Protein AF-X0X6W0-F1 (afdb_monomer_lite)

Radius of gyration: 18.71 Å; chains: 1; bounding box: 41×39×48 Å

Structure (mmCIF, N/CA/C/O backbone):
data_AF-X0X6W0-F1
#
_entry.id   AF-X0X6W0-F1
#
loop_
_atom_site.group_PDB
_atom_site.id
_atom_site.type_symbol
_atom_site.label_atom_id
_atom_site.label_alt_id
_atom_site.label_comp_id
_atom_site.label_asym_id
_atom_site.label_entity_id
_atom_site.label_seq_id
_atom_site.pdbx_PDB_ins_code
_atom_site.Cartn_x
_atom_site.Cartn_y
_atom_site.Cartn_z
_atom_site.occupancy
_atom_site.B_iso_or_equiv
_atom_site.auth_seq_id
_atom_site.auth_comp_id
_atom_site.auth_asym_id
_atom_site.auth_atom_id
_atom_site.pdbx_PDB_model_num
ATOM 1 N N . LEU A 1 1 ? -6.611 13.097 6.751 1.00 58.19 1 LEU A N 1
ATOM 2 C CA . LEU A 1 1 ? -6.653 13.457 5.323 1.00 58.19 1 LEU A CA 1
ATOM 3 C C . LEU A 1 1 ? -5.240 13.315 4.772 1.00 58.19 1 LEU A C 1
ATOM 5 O O . LEU A 1 1 ? -4.339 13.897 5.360 1.00 58.19 1 LEU A O 1
ATOM 9 N N . LEU A 1 2 ? -5.039 12.502 3.735 1.00 64.38 2 LEU A N 1
ATOM 10 C CA . LEU A 1 2 ? -3.807 12.484 2.935 1.00 64.38 2 LEU A CA 1
ATOM 11 C C . LEU A 1 2 ? -4.127 13.144 1.591 1.00 64.38 2 LEU A C 1
ATOM 13 O O . LEU A 1 2 ? -5.163 12.814 1.009 1.00 64.38 2 LEU A O 1
ATOM 17 N N . SER A 1 3 ? -3.278 14.053 1.116 1.00 64.06 3 SER A N 1
ATOM 18 C CA . SER A 1 3 ? -3.491 14.801 -0.129 1.00 64.06 3 SER A CA 1
ATOM 19 C C . SER A 1 3 ? -2.351 14.613 -1.134 1.00 64.06 3 SER A C 1
ATOM 21 O O . SER A 1 3 ? -1.229 14.279 -0.752 1.00 64.06 3 SER A O 1
ATOM 23 N N . SER A 1 4 ? -2.642 14.821 -2.421 1.00 64.38 4 SER A N 1
ATOM 24 C CA . SER A 1 4 ? -1.665 14.798 -3.514 1.00 64.38 4 SER A CA 1
ATOM 25 C C . SER A 1 4 ? -1.775 16.065 -4.352 1.00 64.38 4 SER A C 1
ATOM 27 O O . SER A 1 4 ? -2.811 16.320 -4.963 1.00 64.38 4 SER A O 1
ATOM 29 N N . LYS A 1 5 ? -0.668 16.813 -4.432 1.00 68.94 5 LYS A N 1
ATOM 30 C CA . LYS A 1 5 ? -0.548 17.992 -5.302 1.00 68.94 5 LYS A CA 1
ATOM 31 C C . LYS A 1 5 ? -0.703 17.641 -6.781 1.00 68.94 5 LYS A C 1
ATOM 33 O O . LYS A 1 5 ? -1.193 18.449 -7.554 1.00 68.94 5 LYS A O 1
ATOM 38 N N . GLU A 1 6 ? -0.289 16.442 -7.184 1.00 65.62 6 GLU A N 1
ATOM 39 C CA . GLU A 1 6 ? -0.412 16.008 -8.577 1.00 65.62 6 GLU A CA 1
ATOM 40 C C . GLU A 1 6 ? -1.876 15.754 -8.961 1.00 65.62 6 GLU A C 1
ATOM 42 O O . GLU A 1 6 ? -2.296 16.133 -10.052 1.00 65.62 6 GLU A O 1
ATOM 47 N N . ILE A 1 7 ? -2.665 15.143 -8.066 1.00 68.75 7 ILE A N 1
ATOM 48 C CA . ILE A 1 7 ? -4.098 14.919 -8.313 1.00 68.75 7 ILE A CA 1
ATOM 49 C C . ILE A 1 7 ? -4.845 16.253 -8.308 1.00 68.75 7 ILE A C 1
ATOM 51 O O . ILE A 1 7 ? -5.652 16.491 -9.200 1.00 68.75 7 ILE A O 1
ATOM 55 N N . GLU A 1 8 ? -4.503 17.150 -7.384 1.00 74.56 8 GLU A N 1
ATOM 56 C CA . GLU A 1 8 ? -5.041 18.511 -7.347 1.00 74.56 8 GLU A CA 1
ATOM 57 C C . GLU A 1 8 ? -4.795 19.247 -8.674 1.00 74.56 8 GLU A C 1
ATOM 59 O O . GLU A 1 8 ? -5.723 19.788 -9.267 1.00 74.56 8 GLU A O 1
ATOM 64 N N . GLN A 1 9 ? -3.566 19.195 -9.196 1.00 74.50 9 GLN A N 1
ATOM 65 C CA . GLN A 1 9 ? -3.202 19.856 -10.452 1.00 74.50 9 GLN A CA 1
ATOM 66 C C . GLN A 1 9 ? -3.847 19.225 -11.694 1.00 74.50 9 GLN A C 1
ATOM 68 O O . GLN A 1 9 ? -4.171 19.946 -12.635 1.00 74.50 9 GLN A O 1
ATOM 73 N N . LYS A 1 10 ? -4.014 17.897 -11.732 1.00 76.06 10 LYS A N 1
ATOM 74 C CA . LYS A 1 10 ? -4.560 17.188 -12.905 1.00 76.06 10 LYS A CA 1
ATOM 75 C C . LYS A 1 10 ? -6.085 17.088 -12.915 1.00 76.06 10 LYS A C 1
ATOM 77 O O . LYS A 1 10 ? -6.672 17.048 -13.991 1.00 76.06 10 LYS A O 1
ATOM 82 N N . TYR A 1 11 ? -6.709 17.001 -11.744 1.00 72.62 11 TYR A N 1
ATOM 83 C CA . TYR A 1 11 ? -8.115 16.618 -11.597 1.00 72.62 11 TYR A CA 1
ATOM 84 C C . TYR A 1 11 ? -8.917 17.548 -10.672 1.00 72.62 11 TYR A C 1
ATOM 86 O O . TYR A 1 11 ? -10.108 17.322 -10.491 1.00 72.62 11 TYR A O 1
ATOM 94 N N . GLY A 1 12 ? -8.300 18.587 -10.094 1.00 73.62 12 GLY A N 1
ATOM 95 C CA . GLY A 1 12 ? -8.980 19.612 -9.289 1.00 73.62 12 GLY A CA 1
ATOM 96 C C . GLY A 1 12 ? -9.303 19.211 -7.846 1.00 73.62 12 GLY A C 1
ATOM 97 O O . GLY A 1 12 ? -9.710 20.058 -7.060 1.00 73.62 12 GLY A O 1
ATOM 98 N N . GLU A 1 13 ? -9.079 17.950 -7.474 1.00 71.81 13 GLU A N 1
ATOM 99 C CA . GLU A 1 13 ? -9.328 17.421 -6.131 1.00 71.81 13 GLU A CA 1
ATOM 100 C C . GLU A 1 13 ? -8.023 16.924 -5.498 1.00 71.81 13 GLU A C 1
ATOM 102 O O . GLU A 1 13 ? -7.315 16.087 -6.051 1.00 71.81 13 GLU A O 1
ATOM 107 N N . ALA A 1 14 ? -7.686 17.432 -4.314 1.00 63.16 14 ALA A N 1
ATOM 108 C CA . ALA A 1 14 ? -6.480 17.048 -3.576 1.00 63.16 14 ALA A CA 1
ATOM 109 C C . ALA A 1 14 ? -6.602 15.775 -2.702 1.00 63.16 14 ALA A C 1
ATOM 111 O O . ALA A 1 14 ? -5.569 15.128 -2.477 1.00 63.16 14 ALA A O 1
ATOM 112 N N . PRO A 1 15 ? -7.776 15.401 -2.140 1.00 67.38 15 PRO A N 1
ATOM 113 C CA . PRO A 1 15 ? -7.879 14.270 -1.215 1.00 67.38 15 PRO A CA 1
ATOM 114 C C . PRO A 1 15 ? -7.606 12.901 -1.860 1.00 67.38 15 PRO A C 1
ATOM 116 O O . PRO A 1 15 ? -8.364 12.422 -2.693 1.00 67.38 15 PRO A O 1
ATOM 119 N N . VAL A 1 16 ? -6.562 12.212 -1.392 1.00 68.75 16 VAL A N 1
ATOM 120 C CA . VAL A 1 16 ? -6.222 10.830 -1.801 1.00 68.75 16 VAL A CA 1
ATOM 121 C C . VAL A 1 16 ? -6.805 9.812 -0.827 1.00 68.75 16 VAL A C 1
ATOM 123 O O . VAL A 1 16 ? -7.219 8.716 -1.202 1.00 68.75 16 VAL A O 1
ATOM 126 N N . PHE A 1 17 ? -6.822 10.176 0.455 1.00 71.12 17 PHE A N 1
ATOM 127 C CA . PHE A 1 17 ? -7.356 9.346 1.522 1.00 71.12 17 PHE A CA 1
ATOM 128 C C . PHE A 1 17 ? -8.098 10.198 2.542 1.00 71.12 17 PHE A C 1
ATOM 130 O O . PHE A 1 17 ? -7.503 11.013 3.265 1.00 71.12 17 PHE A O 1
ATOM 137 N N . ILE A 1 18 ? -9.399 9.953 2.647 1.00 76.31 18 ILE A N 1
ATOM 138 C CA . ILE A 1 18 ? -10.261 10.538 3.667 1.00 76.31 18 ILE A CA 1
ATOM 139 C C . ILE A 1 18 ? -10.780 9.442 4.581 1.00 76.31 18 ILE A C 1
ATOM 141 O O . ILE A 1 18 ? -11.103 8.333 4.157 1.00 76.31 18 ILE A O 1
ATOM 145 N N . ASN A 1 19 ? -10.843 9.768 5.865 1.00 77.62 19 ASN A N 1
ATOM 146 C CA . ASN A 1 19 ? -11.569 8.960 6.822 1.00 77.62 19 ASN A CA 1
ATOM 147 C C . ASN A 1 19 ? -12.421 9.862 7.696 1.00 77.62 19 ASN A C 1
ATOM 149 O O . ASN A 1 19 ? -11.987 10.953 8.064 1.00 77.62 19 ASN A O 1
ATOM 153 N N . PHE A 1 20 ? -13.613 9.384 8.005 1.00 81.56 20 PHE A N 1
ATOM 154 C CA . PHE A 1 20 ? -14.567 10.058 8.867 1.00 81.56 20 PHE A CA 1
ATOM 155 C C . PHE A 1 20 ? -15.380 9.010 9.620 1.00 81.56 20 PHE A C 1
ATOM 157 O O . PHE A 1 20 ? -15.516 7.867 9.174 1.00 81.56 20 PHE A O 1
ATOM 164 N N . ASP A 1 21 ? -15.873 9.385 10.792 1.00 81.88 21 ASP A N 1
ATOM 165 C CA . ASP A 1 21 ? -16.713 8.508 11.595 1.00 81.88 21 ASP A CA 1
ATOM 166 C C . ASP A 1 21 ? -18.153 8.547 11.058 1.00 81.88 21 ASP A C 1
ATOM 168 O O . ASP A 1 21 ? -18.650 9.599 10.656 1.00 81.88 21 ASP A O 1
ATOM 172 N N . TYR A 1 22 ? -18.819 7.392 11.024 1.00 82.00 22 TYR A N 1
ATOM 173 C CA . TYR A 1 22 ? -20.224 7.281 10.632 1.00 82.00 22 TYR A CA 1
ATOM 174 C C . TYR A 1 22 ? -20.916 6.229 11.502 1.00 82.00 22 TYR A C 1
ATOM 176 O O . TYR A 1 22 ? -20.578 5.041 11.458 1.00 82.00 22 TYR A O 1
ATOM 184 N N . GLY A 1 23 ? -21.868 6.675 12.327 1.00 83.50 23 GLY A N 1
ATOM 185 C CA . GLY A 1 23 ? -22.486 5.843 13.361 1.00 83.50 23 GLY A CA 1
ATOM 186 C C . GLY A 1 23 ? -21.444 5.297 14.344 1.00 83.50 23 GLY A C 1
ATOM 187 O O . GLY A 1 23 ? -20.629 6.043 14.881 1.00 83.50 23 GLY A O 1
ATOM 188 N N . GLU A 1 24 ? -21.441 3.980 14.566 1.00 77.75 24 GLU A N 1
ATOM 189 C CA . GLU A 1 24 ? -20.423 3.314 15.397 1.00 77.75 24 GLU A CA 1
ATOM 190 C C . GLU A 1 24 ? -19.148 2.904 14.633 1.00 77.75 24 GLU A C 1
ATOM 192 O O . GLU A 1 24 ? -18.220 2.342 15.235 1.00 77.75 24 GLU A O 1
ATOM 197 N N . GLY A 1 25 ? -19.109 3.151 13.320 1.00 71.38 25 GLY A N 1
ATOM 198 C CA . GLY A 1 25 ? -18.036 2.753 12.415 1.00 71.38 25 GLY A CA 1
ATOM 199 C C . GLY A 1 25 ? -17.160 3.915 11.947 1.00 71.38 25 GLY A C 1
ATOM 200 O O . GLY A 1 25 ? -17.403 5.081 12.248 1.00 71.38 25 GLY A O 1
ATOM 201 N N . LYS A 1 26 ? -16.126 3.574 11.175 1.00 79.88 26 LYS A N 1
ATOM 202 C CA . LYS A 1 26 ? -15.254 4.527 10.485 1.00 79.88 26 LYS A CA 1
ATOM 203 C C . LYS A 1 26 ? -15.245 4.202 8.996 1.00 79.88 26 LYS A C 1
ATOM 205 O O . LYS A 1 26 ? -15.033 3.047 8.622 1.00 79.88 26 LYS A O 1
ATOM 210 N N . VAL A 1 27 ? -15.489 5.216 8.175 1.00 76.56 27 VAL A N 1
ATOM 211 C CA . VAL A 1 27 ? -15.454 5.134 6.715 1.00 76.56 27 VAL A CA 1
ATOM 212 C C . VAL A 1 27 ? -14.063 5.512 6.239 1.00 76.56 27 VAL A C 1
ATOM 214 O O . VAL A 1 27 ? -13.452 6.450 6.752 1.00 76.56 27 VAL A O 1
ATOM 217 N N . TYR A 1 28 ? -13.576 4.776 5.248 1.00 75.38 28 TYR A N 1
ATOM 218 C CA . TYR A 1 28 ? -12.321 5.036 4.564 1.00 75.38 28 TYR A CA 1
ATOM 219 C C . TYR A 1 28 ? -12.619 5.136 3.070 1.00 75.38 28 TYR A C 1
ATOM 221 O O . TYR A 1 28 ? -13.042 4.152 2.469 1.00 75.38 28 TYR A O 1
ATOM 229 N N . HIS A 1 29 ? -12.410 6.308 2.478 1.00 70.19 29 HIS A N 1
ATOM 230 C CA . HIS A 1 29 ? -12.471 6.492 1.031 1.00 70.19 29 HIS A CA 1
ATOM 231 C C . HIS A 1 29 ? -11.046 6.758 0.550 1.00 70.19 29 HIS A C 1
ATOM 233 O O . HIS A 1 29 ? -10.366 7.668 1.035 1.00 70.19 29 HIS A O 1
ATOM 239 N N . MET A 1 30 ? -10.584 5.901 -0.356 1.00 72.12 30 MET A N 1
ATOM 240 C CA . MET A 1 30 ? -9.243 5.933 -0.915 1.00 72.12 30 MET A CA 1
ATOM 241 C C . MET A 1 30 ? -9.319 5.906 -2.435 1.00 72.12 30 MET A C 1
ATOM 243 O O . MET A 1 30 ? -9.970 5.028 -2.999 1.00 72.12 30 MET A O 1
ATOM 247 N N . ILE A 1 31 ? -8.596 6.814 -3.080 1.00 67.88 31 ILE A N 1
ATOM 248 C CA . ILE A 1 31 ? -8.343 6.752 -4.517 1.00 67.88 31 ILE A CA 1
ATOM 249 C C . ILE A 1 31 ? -6.975 6.092 -4.690 1.00 67.88 31 ILE A C 1
ATOM 251 O O . ILE A 1 31 ? -5.949 6.679 -4.354 1.00 67.88 31 ILE A O 1
ATOM 255 N N . SER A 1 32 ? -6.962 4.849 -5.178 1.00 57.94 32 SER A N 1
ATOM 256 C CA . SER A 1 32 ? -5.728 4.143 -5.539 1.00 57.94 32 SER A CA 1
ATOM 257 C C . SER A 1 32 ? -5.617 4.068 -7.055 1.00 57.94 32 SER A C 1
ATOM 259 O O . SER A 1 32 ? -6.365 3.340 -7.708 1.00 57.94 32 SER A O 1
ATOM 261 N N . HIS A 1 33 ? -4.683 4.824 -7.629 1.00 55.91 33 HIS A N 1
ATOM 262 C CA . HIS A 1 33 ? -4.391 4.750 -9.055 1.00 55.91 33 HIS A CA 1
ATOM 263 C C . HIS A 1 33 ? -3.338 3.664 -9.303 1.00 55.91 33 HIS A C 1
ATOM 265 O O . HIS A 1 33 ? -2.166 3.957 -9.538 1.00 55.91 33 HIS A O 1
ATOM 271 N N . PHE A 1 34 ? -3.757 2.395 -9.275 1.00 47.53 34 PHE A N 1
ATOM 272 C CA . PHE A 1 34 ? -2.876 1.241 -9.525 1.00 47.53 34 PHE A CA 1
ATOM 273 C C . PHE A 1 34 ? -2.095 1.357 -10.850 1.00 47.53 34 PHE A C 1
ATOM 275 O O . PHE A 1 34 ? -0.979 0.867 -10.958 1.00 47.53 34 PHE A O 1
ATOM 282 N N . TYR A 1 35 ? -2.649 2.066 -11.841 1.00 39.28 35 TYR A N 1
ATOM 283 C CA . TYR A 1 35 ? -2.015 2.307 -13.142 1.00 39.28 35 TYR A CA 1
ATOM 284 C C . TYR A 1 35 ? -0.891 3.369 -13.118 1.00 39.28 35 TYR A C 1
ATOM 286 O O . TYR A 1 35 ? -0.007 3.327 -13.965 1.00 39.28 35 TYR A O 1
ATOM 294 N N . LEU A 1 36 ? -0.893 4.305 -12.154 1.00 43.38 36 LEU A N 1
ATOM 295 C CA . LEU A 1 36 ? 0.165 5.328 -11.971 1.00 43.38 36 LEU A CA 1
ATOM 296 C C . LEU A 1 36 ? 1.176 4.908 -10.897 1.00 43.38 36 LEU A C 1
ATOM 298 O O . LEU A 1 36 ? 2.271 5.445 -10.843 1.00 43.38 36 LEU A O 1
ATOM 302 N N . GLN A 1 37 ? 0.839 3.882 -10.113 1.00 45.75 37 GLN A N 1
ATOM 303 C CA . GLN A 1 37 ? 1.802 3.004 -9.454 1.00 45.75 37 GLN A CA 1
ATOM 304 C C . GLN A 1 37 ? 2.404 1.966 -10.415 1.00 45.75 37 GLN A C 1
ATOM 306 O O . GLN A 1 37 ? 2.987 0.979 -9.969 1.00 45.75 37 GLN A O 1
ATOM 311 N N . ARG A 1 38 ? 2.328 2.184 -11.739 1.00 44.47 38 ARG A N 1
ATOM 312 C CA . ARG A 1 38 ? 3.381 1.649 -12.598 1.00 44.47 38 ARG A CA 1
ATOM 313 C C . ARG A 1 38 ? 4.676 2.171 -12.010 1.00 44.47 38 ARG A C 1
ATOM 315 O O . ARG A 1 38 ? 4.842 3.377 -11.847 1.00 44.47 38 ARG A O 1
ATOM 322 N N . SER A 1 39 ? 5.546 1.246 -11.658 1.00 45.59 39 SER A N 1
ATOM 323 C CA . SER A 1 39 ? 6.970 1.457 -11.518 1.00 45.59 39 SER A CA 1
ATOM 324 C C . SER A 1 39 ? 7.482 2.110 -12.807 1.00 45.59 39 SER A C 1
ATOM 326 O O . SER A 1 39 ? 8.114 1.490 -13.655 1.00 45.59 39 SER A O 1
ATOM 328 N N . GLU A 1 40 ? 7.208 3.399 -13.009 1.00 43.84 40 GLU A N 1
ATOM 329 C CA . GLU A 1 40 ? 8.136 4.214 -13.754 1.00 43.84 40 GLU A CA 1
ATOM 330 C C . GLU A 1 40 ? 9.405 4.082 -12.929 1.00 43.84 40 GLU A C 1
ATOM 332 O O . GLU A 1 40 ? 9.518 4.653 -11.842 1.00 43.84 40 GLU A O 1
ATOM 337 N N . THR A 1 41 ? 10.307 3.218 -13.384 1.00 51.41 41 THR A N 1
ATOM 338 C CA . THR A 1 41 ? 11.637 3.041 -12.829 1.00 51.41 41 THR A CA 1
ATOM 339 C C . THR A 1 41 ? 12.422 4.314 -13.138 1.00 51.41 41 THR A C 1
ATOM 341 O O . THR A 1 41 ? 13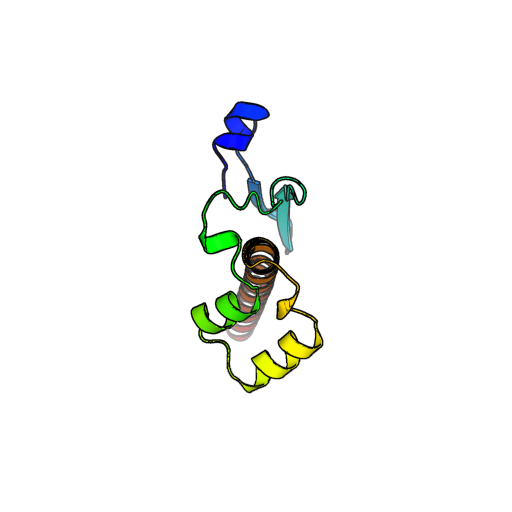.367 4.322 -13.913 1.00 51.41 41 THR A O 1
ATOM 344 N N . ARG A 1 42 ? 11.965 5.450 -12.593 1.00 52.78 42 ARG A N 1
ATOM 345 C CA . ARG A 1 42 ? 12.533 6.788 -12.798 1.00 52.78 42 ARG A CA 1
ATOM 346 C C . ARG A 1 42 ? 13.897 6.893 -12.136 1.00 52.78 42 ARG A C 1
ATOM 348 O O . ARG A 1 42 ? 14.674 7.787 -12.450 1.00 52.78 42 ARG A O 1
ATOM 355 N N . THR A 1 43 ? 14.184 5.981 -11.211 1.00 59.62 43 THR A N 1
ATOM 356 C CA . THR A 1 43 ? 15.463 5.870 -10.522 1.00 59.62 43 THR A CA 1
ATOM 357 C C . THR A 1 43 ? 16.058 4.488 -10.764 1.00 59.62 43 THR A C 1
ATOM 359 O O . THR A 1 43 ? 15.341 3.490 -10.711 1.00 59.62 43 THR A O 1
ATOM 362 N N . LYS A 1 44 ? 17.386 4.416 -10.951 1.00 65.81 44 LYS A N 1
ATOM 363 C CA . LYS A 1 44 ? 18.133 3.147 -11.094 1.00 65.81 44 LYS A CA 1
ATOM 364 C C . LYS A 1 44 ? 17.807 2.138 -9.980 1.00 65.81 44 LYS A C 1
ATOM 366 O O . LYS A 1 44 ? 17.849 0.938 -10.205 1.00 65.81 44 LYS A O 1
ATOM 371 N N . ARG A 1 45 ? 17.409 2.626 -8.793 1.00 72.31 45 ARG A N 1
ATOM 372 C CA . ARG A 1 45 ? 16.986 1.804 -7.648 1.00 72.31 45 ARG A CA 1
ATOM 373 C C . ARG A 1 45 ? 15.772 0.921 -7.947 1.00 72.31 45 ARG A C 1
ATOM 375 O O . ARG A 1 45 ? 15.670 -0.175 -7.419 1.00 72.31 45 ARG A O 1
ATOM 382 N N . GLN A 1 46 ? 14.838 1.392 -8.761 1.00 64.38 46 GLN A N 1
ATOM 383 C CA . GLN A 1 46 ? 13.587 0.676 -9.014 1.00 64.38 46 GLN A CA 1
ATOM 384 C C . GLN A 1 46 ? 13.740 -0.445 -10.052 1.00 64.38 46 GLN A C 1
ATOM 386 O O . GLN A 1 46 ? 12.837 -1.271 -10.168 1.00 64.38 46 GLN A O 1
ATOM 391 N N . GLU A 1 47 ? 14.863 -0.483 -10.779 1.00 70.06 47 GLU A N 1
ATOM 392 C CA . GLU A 1 47 ? 15.218 -1.562 -11.714 1.00 70.06 47 GLU A CA 1
ATOM 393 C C . GLU A 1 47 ? 15.856 -2.768 -11.021 1.00 70.06 47 GLU A C 1
ATOM 395 O O . GLU A 1 47 ? 15.905 -3.843 -11.617 1.00 70.06 47 GLU A O 1
ATOM 400 N N . PHE A 1 48 ? 16.313 -2.604 -9.775 1.00 78.00 48 PHE A N 1
ATOM 401 C CA . PHE A 1 48 ? 16.820 -3.708 -8.967 1.00 78.00 48 PHE A CA 1
ATOM 402 C C . PHE A 1 48 ? 15.756 -4.782 -8.768 1.00 78.00 48 PHE A C 1
ATOM 404 O O . PHE A 1 48 ? 14.554 -4.549 -8.914 1.00 78.00 48 PHE A O 1
ATOM 411 N N . SER A 1 49 ? 16.202 -5.982 -8.433 1.00 81.88 49 SER A N 1
ATOM 412 C CA . SER A 1 49 ? 15.312 -7.110 -8.197 1.00 81.88 49 SER A CA 1
ATOM 413 C C . SER A 1 49 ? 14.481 -6.911 -6.926 1.00 81.88 49 SER A C 1
ATOM 415 O O . SER A 1 49 ? 14.902 -6.286 -5.949 1.00 81.88 49 SER A O 1
ATOM 417 N N . GLY A 1 50 ? 13.296 -7.518 -6.887 1.00 75.06 50 GLY A N 1
ATOM 418 C CA . GLY A 1 50 ? 12.498 -7.601 -5.666 1.00 75.06 50 GLY A CA 1
ATOM 419 C C . GLY A 1 50 ? 13.224 -8.324 -4.523 1.00 75.06 50 GLY A C 1
ATOM 420 O O . GLY A 1 50 ? 12.911 -8.092 -3.357 1.00 75.06 50 GLY A O 1
ATOM 421 N N . ALA A 1 51 ? 14.215 -9.170 -4.826 1.00 77.75 51 ALA A N 1
ATOM 422 C CA . ALA A 1 51 ? 15.060 -9.817 -3.823 1.00 77.75 51 ALA A CA 1
ATOM 423 C C . ALA A 1 51 ? 15.954 -8.804 -3.082 1.00 77.75 51 ALA A C 1
ATOM 425 O O . ALA A 1 51 ? 16.008 -8.833 -1.853 1.00 77.75 51 ALA A O 1
ATOM 426 N N . GLU A 1 52 ? 16.553 -7.851 -3.800 1.00 79.75 52 GLU A N 1
ATOM 427 C CA . GLU A 1 52 ? 17.353 -6.768 -3.206 1.00 79.75 52 GLU A CA 1
ATOM 428 C C . GLU A 1 52 ? 16.504 -5.863 -2.296 1.00 79.75 52 GLU A C 1
ATOM 430 O O . GLU A 1 52 ? 16.976 -5.388 -1.262 1.00 79.75 52 GLU A O 1
ATOM 435 N N . TYR A 1 53 ? 15.212 -5.694 -2.599 1.00 76.81 53 TYR A N 1
ATOM 436 C CA . TYR A 1 53 ? 14.276 -4.994 -1.711 1.00 76.81 53 TYR A CA 1
ATOM 437 C C . TYR A 1 53 ? 14.069 -5.715 -0.369 1.00 76.81 53 TYR A C 1
ATOM 439 O O . TYR A 1 53 ? 13.967 -5.074 0.680 1.00 76.81 53 TYR A O 1
ATOM 447 N N . LEU A 1 54 ? 14.003 -7.052 -0.375 1.00 79.31 54 LEU A N 1
ATOM 448 C CA . LEU A 1 54 ? 13.878 -7.834 0.860 1.00 79.31 54 LEU A CA 1
ATOM 449 C C . LEU A 1 54 ? 15.126 -7.710 1.738 1.00 79.31 54 LEU A C 1
ATOM 451 O O . LEU A 1 54 ? 15.008 -7.704 2.967 1.00 79.31 54 LEU A O 1
ATOM 455 N N . ASP A 1 55 ? 16.299 -7.628 1.111 1.00 80.00 55 ASP A N 1
ATOM 456 C CA . ASP A 1 55 ? 17.567 -7.388 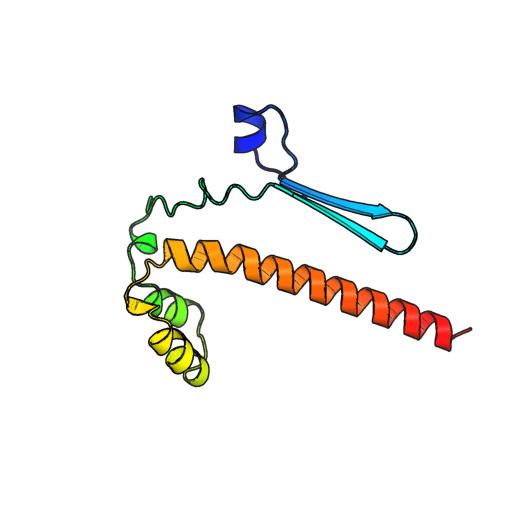1.793 1.00 80.00 55 ASP A CA 1
ATOM 457 C C . ASP A 1 55 ? 17.594 -5.986 2.413 1.00 80.00 55 ASP A C 1
ATOM 459 O O . ASP A 1 55 ? 17.886 -5.860 3.603 1.00 80.00 55 ASP A O 1
ATOM 463 N N . GLU A 1 56 ? 17.173 -4.957 1.667 1.00 77.81 56 GLU A N 1
ATOM 464 C CA . GLU A 1 56 ? 17.055 -3.578 2.164 1.00 77.81 56 GLU A CA 1
ATOM 465 C C . GLU A 1 56 ? 16.122 -3.479 3.382 1.00 77.81 56 GLU A C 1
ATOM 467 O O . GLU A 1 56 ? 16.427 -2.802 4.364 1.00 77.81 56 GLU A O 1
ATOM 472 N N . LYS A 1 57 ? 14.977 -4.173 3.351 1.00 77.50 57 LYS A N 1
ATOM 473 C CA . LYS A 1 57 ? 14.014 -4.184 4.465 1.00 77.50 57 LYS A CA 1
ATOM 474 C C . LYS A 1 57 ? 14.388 -5.148 5.594 1.00 77.50 57 LYS A C 1
ATOM 476 O O . LYS A 1 57 ? 13.574 -5.341 6.497 1.00 77.50 57 LYS A O 1
ATOM 481 N N . ALA A 1 58 ? 15.587 -5.739 5.555 1.00 79.62 58 ALA A N 1
ATOM 482 C CA . ALA A 1 58 ? 16.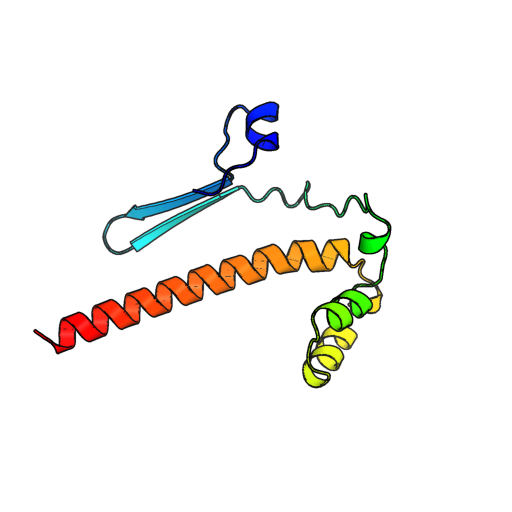084 -6.690 6.546 1.00 79.62 58 ALA A CA 1
ATOM 483 C C . ALA A 1 58 ? 15.074 -7.815 6.849 1.00 79.62 58 ALA A C 1
ATOM 485 O O . ALA A 1 58 ? 14.881 -8.224 7.997 1.00 79.62 58 ALA A O 1
ATOM 486 N N . VAL A 1 59 ? 14.390 -8.311 5.811 1.00 78.50 59 VAL A N 1
ATOM 487 C CA . VAL A 1 59 ? 13.365 -9.348 5.964 1.00 78.50 59 VAL A CA 1
ATOM 488 C C . VAL A 1 59 ? 14.021 -10.638 6.480 1.00 78.50 59 VAL A C 1
ATOM 490 O O . VAL A 1 59 ? 15.027 -11.075 5.920 1.00 78.50 59 VAL A O 1
ATOM 493 N N . PRO A 1 60 ? 13.473 -11.301 7.516 1.00 80.94 60 PRO A N 1
ATOM 494 C CA . PRO A 1 60 ? 14.040 -12.541 8.042 1.00 80.94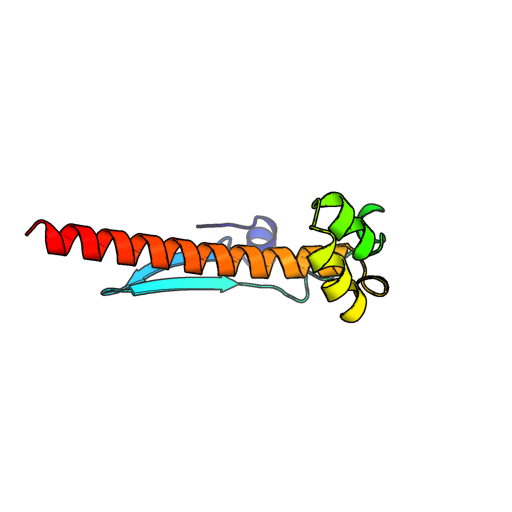 60 PRO A CA 1
ATOM 495 C C . PRO A 1 60 ? 14.203 -13.632 6.974 1.00 80.94 60 PRO A C 1
ATOM 497 O O . PRO A 1 60 ? 13.319 -13.836 6.140 1.00 80.94 60 PRO A O 1
ATOM 500 N N . LEU A 1 61 ? 15.291 -14.407 7.052 1.00 76.19 61 LEU A N 1
ATOM 501 C CA . LEU A 1 61 ? 15.602 -15.521 6.135 1.00 76.19 61 LEU A CA 1
ATOM 502 C C . LEU A 1 61 ? 14.448 -16.529 5.970 1.00 76.19 61 LEU A C 1
ATOM 504 O O . LEU A 1 61 ? 14.193 -17.016 4.866 1.00 76.19 61 LEU A O 1
ATOM 508 N N . ALA A 1 62 ? 13.698 -16.783 7.047 1.00 77.44 62 ALA A N 1
ATOM 509 C CA . ALA A 1 62 ? 12.514 -17.644 7.027 1.00 77.44 62 ALA A CA 1
ATOM 510 C C . ALA A 1 62 ? 11.423 -17.139 6.061 1.00 77.44 62 ALA A C 1
ATOM 512 O O . ALA A 1 62 ? 10.755 -17.929 5.396 1.00 77.44 62 ALA A O 1
ATOM 513 N N . LEU A 1 63 ? 11.265 -15.817 5.946 1.00 77.31 63 LEU A N 1
ATOM 514 C CA . LEU A 1 63 ? 10.320 -15.182 5.029 1.00 77.31 63 LEU A CA 1
ATOM 515 C C . LEU A 1 63 ? 10.906 -15.027 3.621 1.00 77.31 63 LEU A C 1
ATOM 517 O O . LEU A 1 63 ? 10.164 -15.173 2.652 1.00 77.31 63 LEU A O 1
ATOM 521 N N . LYS A 1 64 ? 12.225 -14.828 3.481 1.00 78.00 64 LYS A N 1
ATOM 522 C CA . LYS A 1 64 ? 12.893 -14.796 2.165 1.00 78.00 64 LYS A CA 1
ATOM 523 C C . LYS A 1 64 ? 12.654 -16.076 1.366 1.00 78.00 64 LYS A C 1
ATOM 525 O O . LYS A 1 64 ? 12.320 -15.999 0.192 1.00 78.00 64 LYS A O 1
ATOM 530 N N . SER A 1 65 ? 12.712 -17.241 2.016 1.00 79.69 65 SER A N 1
ATOM 531 C CA . SER A 1 65 ? 12.426 -18.533 1.365 1.00 79.69 65 SER A CA 1
ATOM 532 C C . SER A 1 65 ? 10.990 -18.631 0.837 1.00 79.69 65 SER A C 1
ATOM 534 O O . SER A 1 65 ? 10.743 -19.236 -0.204 1.00 79.69 65 SER A O 1
ATOM 536 N N . LYS A 1 66 ? 10.029 -18.019 1.540 1.00 81.69 66 LYS A N 1
ATOM 537 C CA . LYS A 1 66 ? 8.636 -17.934 1.087 1.00 81.69 66 LYS A CA 1
ATOM 538 C C . LYS A 1 66 ? 8.514 -17.018 -0.131 1.00 81.69 66 LYS A C 1
ATOM 540 O O . LYS A 1 66 ? 7.882 -17.404 -1.104 1.00 81.69 66 LYS A O 1
ATOM 545 N N . TYR A 1 67 ? 9.134 -15.841 -0.092 1.00 78.62 67 TYR A N 1
ATOM 546 C CA . TYR A 1 67 ? 9.071 -14.880 -1.195 1.00 78.62 67 TYR A CA 1
ATOM 547 C C . TYR A 1 67 ? 9.840 -15.341 -2.440 1.00 78.62 67 TYR A C 1
ATOM 549 O O . TYR A 1 67 ? 9.378 -15.107 -3.553 1.00 78.62 67 TYR A O 1
ATOM 557 N N . ALA A 1 68 ? 10.942 -16.077 -2.274 1.00 80.12 68 ALA A N 1
ATOM 558 C CA . ALA A 1 68 ? 11.651 -16.726 -3.375 1.00 80.12 68 ALA A CA 1
ATOM 559 C C . ALA A 1 68 ? 10.736 -17.700 -4.137 1.00 80.12 68 ALA A C 1
ATOM 561 O O . ALA A 1 68 ? 10.658 -17.644 -5.359 1.00 80.12 68 ALA A O 1
ATOM 562 N N . LYS A 1 69 ? 9.952 -18.517 -3.417 1.00 82.00 69 LYS A N 1
ATOM 563 C CA . LYS A 1 69 ? 8.941 -19.411 -4.017 1.00 82.00 69 LYS A CA 1
ATOM 564 C C . LYS A 1 69 ? 7.785 -18.671 -4.697 1.00 82.00 69 LYS A C 1
ATOM 566 O O . LYS A 1 69 ? 7.084 -19.267 -5.502 1.00 82.00 69 LYS A O 1
ATOM 571 N N . MET A 1 70 ? 7.570 -17.401 -4.361 1.00 81.06 70 MET A N 1
ATOM 572 C CA . MET A 1 70 ? 6.556 -16.543 -4.980 1.00 81.06 70 MET A CA 1
ATOM 573 C C . MET A 1 70 ? 7.088 -15.780 -6.205 1.00 81.06 70 MET A C 1
ATOM 575 O O . MET A 1 70 ? 6.372 -14.936 -6.731 1.00 81.06 70 MET A O 1
ATOM 579 N N . GLY A 1 71 ? 8.324 -16.048 -6.648 1.00 81.62 71 GLY A N 1
ATOM 580 C CA . GLY A 1 71 ? 8.892 -15.432 -7.850 1.00 81.62 71 GLY A CA 1
ATOM 581 C C . GLY A 1 71 ? 9.409 -14.007 -7.647 1.00 81.62 71 GLY A C 1
ATOM 582 O O . GLY A 1 71 ? 9.534 -13.259 -8.609 1.00 81.62 71 GLY A O 1
ATOM 583 N N . ILE A 1 72 ? 9.741 -13.600 -6.413 1.00 80.69 72 ILE A N 1
ATOM 584 C CA . ILE A 1 72 ? 10.164 -12.214 -6.133 1.00 80.69 72 ILE A CA 1
ATOM 585 C C . ILE A 1 72 ? 11.448 -11.785 -6.866 1.00 80.69 72 ILE A C 1
ATOM 587 O O . ILE A 1 72 ? 11.688 -10.593 -7.033 1.00 80.69 72 ILE A O 1
ATOM 591 N N . ALA A 1 73 ? 12.269 -12.745 -7.302 1.00 78.12 73 ALA A N 1
ATOM 592 C CA . ALA A 1 73 ? 13.479 -12.488 -8.081 1.00 78.12 73 ALA A CA 1
ATOM 593 C C . ALA A 1 73 ? 13.180 -12.041 -9.525 1.00 78.12 73 ALA A C 1
ATOM 595 O O . ALA A 1 73 ? 13.992 -11.340 -10.118 1.00 78.12 73 ALA A O 1
ATOM 596 N N . GLU A 1 74 ? 12.019 -12.413 -10.071 1.00 80.75 74 GLU A N 1
ATOM 597 C CA . GLU A 1 74 ? 11.578 -12.039 -11.424 1.00 80.75 74 GLU A CA 1
ATOM 598 C C . GLU A 1 74 ? 10.827 -10.698 -11.440 1.00 80.75 74 GLU A C 1
ATOM 600 O O . GLU A 1 74 ? 10.553 -10.135 -12.498 1.00 80.75 74 GLU A O 1
ATOM 605 N N . MET A 1 75 ? 10.493 -10.170 -10.259 1.00 79.75 75 MET A N 1
ATOM 606 C CA . MET A 1 75 ? 9.810 -8.892 -10.094 1.00 79.75 75 MET A CA 1
ATOM 607 C C . MET A 1 75 ? 10.814 -7.754 -9.926 1.00 79.75 75 MET A C 1
ATOM 609 O O . MET A 1 75 ? 11.849 -7.911 -9.276 1.00 79.75 75 MET A O 1
ATOM 613 N N . LYS A 1 76 ? 10.474 -6.572 -10.445 1.00 79.94 76 LYS A N 1
ATOM 614 C CA . LYS A 1 76 ? 11.244 -5.355 -10.179 1.00 79.94 76 LYS A CA 1
ATOM 615 C C . LYS A 1 76 ? 10.937 -4.830 -8.780 1.00 79.94 76 LYS A C 1
ATOM 617 O O . LYS A 1 76 ? 9.799 -4.893 -8.310 1.00 79.94 76 LYS A O 1
ATOM 622 N N . LEU A 1 77 ? 11.935 -4.236 -8.135 1.00 78.12 77 LEU A N 1
ATOM 623 C CA . LEU A 1 77 ? 11.824 -3.601 -6.824 1.00 78.12 77 LEU A CA 1
ATOM 624 C C . LEU A 1 77 ? 10.675 -2.593 -6.794 1.00 78.12 77 LEU A C 1
ATOM 626 O O . LEU A 1 77 ? 9.898 -2.588 -5.842 1.00 78.12 77 LEU A O 1
ATOM 630 N N . GLY A 1 78 ? 10.531 -1.779 -7.846 1.00 68.31 78 GLY A N 1
ATOM 631 C CA . GLY A 1 78 ? 9.462 -0.781 -7.932 1.00 68.31 78 GLY A CA 1
ATOM 632 C C . GLY A 1 78 ? 8.047 -1.377 -7.885 1.00 68.31 78 GLY A C 1
ATOM 633 O O . GLY A 1 78 ? 7.142 -0.756 -7.320 1.00 68.31 78 GLY A O 1
ATOM 634 N N . ASP A 1 79 ? 7.853 -2.586 -8.420 1.00 70.38 79 ASP A N 1
ATOM 635 C CA . ASP A 1 79 ? 6.559 -3.283 -8.392 1.00 70.38 79 ASP A CA 1
ATOM 636 C C . ASP A 1 79 ? 6.247 -3.796 -6.983 1.00 70.38 79 ASP A C 1
ATOM 638 O O . ASP A 1 79 ? 5.145 -3.606 -6.457 1.00 70.38 79 ASP A O 1
ATOM 642 N N . VAL A 1 80 ? 7.252 -4.388 -6.333 1.00 74.75 80 VAL A N 1
ATOM 643 C CA . VAL A 1 80 ? 7.143 -4.903 -4.963 1.00 74.75 80 VAL A CA 1
ATOM 644 C C . VAL A 1 80 ? 6.911 -3.766 -3.963 1.00 74.75 80 VAL A C 1
ATOM 646 O O . VAL A 1 80 ? 6.049 -3.876 -3.091 1.00 74.75 80 VAL A O 1
ATOM 649 N N . GLU A 1 81 ? 7.639 -2.656 -4.095 1.00 70.88 81 GLU A N 1
ATOM 650 C CA . 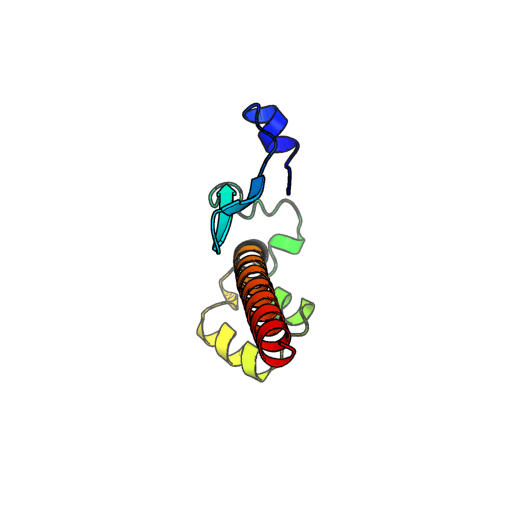GLU A 1 81 ? 7.511 -1.468 -3.242 1.00 70.88 81 GLU A CA 1
ATOM 651 C C . GLU A 1 81 ? 6.113 -0.840 -3.369 1.00 70.88 81 GLU A C 1
ATOM 653 O O . GLU A 1 81 ? 5.473 -0.509 -2.365 1.00 70.88 81 GLU A O 1
ATOM 658 N N . SER A 1 82 ? 5.584 -0.762 -4.592 1.00 68.19 82 SER A N 1
ATOM 659 C CA . SER A 1 82 ? 4.242 -0.231 -4.848 1.00 68.19 82 SER A CA 1
ATOM 660 C C . SER A 1 82 ? 3.145 -1.084 -4.201 1.00 68.19 82 SER A C 1
ATOM 662 O O . SER A 1 82 ? 2.253 -0.552 -3.526 1.00 68.19 82 SER A O 1
ATOM 664 N N . ALA A 1 83 ? 3.245 -2.410 -4.324 1.00 69.12 83 ALA A N 1
ATOM 665 C CA . ALA A 1 83 ? 2.337 -3.345 -3.664 1.00 69.12 83 ALA A CA 1
ATOM 666 C C . ALA A 1 83 ? 2.472 -3.305 -2.128 1.00 69.12 83 ALA A C 1
ATOM 668 O O . ALA A 1 83 ? 1.473 -3.383 -1.401 1.00 69.12 83 ALA A O 1
ATOM 669 N N . PHE A 1 84 ? 3.694 -3.133 -1.616 1.00 69.44 84 PHE A N 1
ATOM 670 C CA . PHE A 1 84 ? 3.966 -3.055 -0.183 1.00 69.44 84 PHE A CA 1
ATOM 671 C C . PHE A 1 84 ? 3.267 -1.865 0.480 1.00 69.44 84 PHE A C 1
ATOM 673 O O . PHE A 1 84 ? 2.668 -2.040 1.543 1.00 69.44 84 PHE A O 1
ATOM 680 N N . THR A 1 85 ? 3.259 -0.685 -0.151 1.00 65.69 85 THR A N 1
ATOM 681 C CA . THR A 1 85 ? 2.567 0.503 0.383 1.00 65.69 85 THR A CA 1
ATOM 682 C C . THR A 1 85 ? 1.081 0.233 0.635 1.00 65.69 85 THR A C 1
ATOM 684 O O . THR A 1 85 ? 0.555 0.583 1.696 1.00 65.69 85 THR A O 1
ATOM 687 N N . SER A 1 86 ? 0.416 -0.474 -0.284 1.00 66.31 86 SER A N 1
ATOM 688 C CA . SER A 1 86 ? -0.994 -0.857 -0.132 1.00 66.31 86 SER A CA 1
ATOM 689 C C . SER A 1 86 ? -1.209 -1.812 1.052 1.00 66.31 86 SER A C 1
ATOM 691 O O . SER A 1 86 ? -2.103 -1.608 1.877 1.00 66.31 86 SER A O 1
ATOM 693 N N . SER A 1 87 ? -0.355 -2.830 1.189 1.00 67.00 87 SER A N 1
ATOM 694 C CA . SER A 1 87 ? -0.431 -3.809 2.286 1.00 67.00 87 SER A CA 1
ATOM 695 C C . SER A 1 87 ? -0.138 -3.191 3.661 1.00 67.00 87 SER A C 1
ATOM 697 O O . SER A 1 87 ? -0.850 -3.446 4.641 1.00 67.00 87 SER A O 1
ATOM 699 N N . ALA A 1 88 ? 0.872 -2.321 3.742 1.00 67.00 88 ALA A N 1
ATOM 700 C CA . ALA A 1 88 ? 1.230 -1.600 4.961 1.00 67.00 88 ALA A CA 1
ATOM 701 C C . ALA A 1 88 ? 0.080 -0.700 5.437 1.00 67.00 88 ALA A C 1
ATOM 703 O O . ALA A 1 88 ? -0.236 -0.649 6.629 1.00 67.00 88 ALA A O 1
ATOM 704 N N . MET A 1 89 ? -0.602 -0.041 4.500 1.00 68.25 89 MET A N 1
ATOM 705 C CA . MET A 1 89 ? -1.764 0.785 4.796 1.00 68.25 89 MET A CA 1
ATOM 706 C C . MET A 1 89 ? -2.945 -0.037 5.326 1.00 68.25 89 MET A C 1
ATOM 708 O O . MET A 1 89 ? -3.510 0.315 6.364 1.00 68.25 89 MET A O 1
ATOM 712 N N . MET A 1 90 ? -3.286 -1.159 4.683 1.00 71.31 90 MET A N 1
ATOM 713 C CA . MET A 1 90 ? -4.340 -2.059 5.177 1.00 71.31 90 MET A CA 1
ATOM 714 C C . MET A 1 90 ? -4.019 -2.600 6.574 1.00 71.31 90 MET A C 1
ATOM 716 O O . MET A 1 90 ? -4.879 -2.615 7.458 1.00 71.31 90 MET A O 1
ATOM 720 N N . SER A 1 91 ? -2.759 -2.968 6.807 1.00 70.50 91 SER A N 1
ATOM 721 C CA . SER A 1 91 ? -2.281 -3.420 8.117 1.00 70.50 91 SER A CA 1
ATOM 722 C C . SER A 1 91 ? -2.463 -2.344 9.190 1.00 70.50 91 SER A C 1
ATOM 724 O O . SER A 1 91 ? -2.922 -2.641 10.296 1.00 70.50 91 SER A O 1
ATOM 726 N N . LYS A 1 92 ? -2.181 -1.078 8.856 1.00 74.69 92 LYS A N 1
ATOM 727 C CA . LYS A 1 92 ? -2.394 0.066 9.751 1.00 74.69 92 LYS A CA 1
ATOM 728 C C . LYS A 1 92 ? -3.875 0.277 10.076 1.00 74.69 92 LYS A C 1
ATOM 730 O O . LYS A 1 92 ? -4.213 0.431 11.246 1.00 74.69 92 LYS A O 1
ATOM 735 N N . ILE A 1 93 ? -4.763 0.202 9.083 1.00 78.31 93 ILE A N 1
ATOM 736 C CA . ILE A 1 93 ? -6.219 0.312 9.294 1.00 78.31 93 ILE A CA 1
ATOM 737 C C . ILE A 1 93 ? -6.716 -0.783 10.249 1.00 78.31 93 ILE A C 1
ATOM 739 O O . ILE A 1 93 ? -7.451 -0.506 11.200 1.00 78.31 93 ILE A O 1
ATOM 743 N N . MET A 1 94 ? -6.280 -2.028 10.040 1.00 75.69 94 MET A N 1
ATOM 744 C CA . MET A 1 94 ? -6.642 -3.155 10.905 1.00 75.69 94 MET A CA 1
ATOM 745 C C . MET A 1 94 ? -6.108 -2.982 12.332 1.00 75.69 94 MET A C 1
ATOM 747 O O . MET A 1 94 ? -6.816 -3.266 13.304 1.00 75.69 94 MET A O 1
ATOM 751 N N . PHE A 1 95 ? -4.879 -2.483 12.472 1.00 76.12 95 PHE A N 1
ATOM 752 C CA . PHE A 1 95 ? -4.279 -2.174 13.766 1.00 76.12 95 PHE A CA 1
ATOM 753 C C . PHE A 1 95 ? -5.064 -1.092 14.520 1.00 76.12 95 PHE A C 1
ATOM 755 O O . PHE A 1 95 ? -5.415 -1.288 15.689 1.00 76.12 95 PHE A O 1
ATOM 762 N N . ASP A 1 96 ? -5.408 0.008 13.849 1.00 78.38 96 ASP A N 1
ATOM 763 C CA . ASP A 1 96 ? -6.176 1.107 14.436 1.00 78.38 96 ASP A CA 1
ATOM 764 C C . ASP A 1 96 ? -7.568 0.635 14.880 1.00 78.38 96 ASP A C 1
ATOM 766 O O . ASP A 1 96 ? -7.994 0.913 16.006 1.00 78.38 96 ASP A O 1
ATOM 770 N N . LYS A 1 97 ? -8.241 -0.185 14.060 1.00 78.69 97 LYS A N 1
ATOM 771 C CA . LYS A 1 97 ? -9.532 -0.796 14.413 1.00 78.69 97 LYS A CA 1
ATOM 772 C C . LYS A 1 97 ? -9.418 -1.700 15.642 1.00 78.69 97 LYS A C 1
ATOM 774 O O . LYS A 1 97 ? -10.242 -1.617 16.555 1.00 78.69 97 LYS A O 1
ATOM 779 N N . LYS A 1 98 ? -8.367 -2.525 15.729 1.00 80.19 98 LYS A N 1
ATOM 780 C CA . LYS A 1 98 ? -8.103 -3.371 16.907 1.00 80.19 98 LYS A CA 1
ATOM 781 C C . LYS A 1 98 ? -7.883 -2.530 18.168 1.00 80.19 98 LYS A C 1
ATOM 783 O O . LYS A 1 98 ? -8.421 -2.865 19.227 1.00 80.19 98 LYS A O 1
ATOM 788 N N . LYS A 1 99 ? -7.130 -1.430 18.066 1.00 82.50 99 LYS A N 1
ATOM 789 C CA . LYS A 1 99 ? -6.884 -0.501 19.180 1.00 82.50 99 LYS A CA 1
ATOM 790 C C . LYS A 1 99 ? -8.182 0.158 19.657 1.00 82.50 99 LYS A C 1
ATOM 792 O O . LYS A 1 99 ? -8.424 0.208 20.863 1.00 82.50 99 LYS A O 1
ATOM 797 N N . GLN A 1 100 ? -9.043 0.580 18.731 1.00 79.88 100 GLN A N 1
ATOM 798 C CA . GLN A 1 100 ? -10.347 1.170 19.041 1.00 79.88 100 GLN A CA 1
ATOM 799 C C . GLN A 1 100 ? -11.278 0.171 19.750 1.00 79.88 100 GLN A C 1
ATOM 801 O O . GLN A 1 100 ? -11.877 0.507 20.771 1.00 79.88 100 GLN A O 1
ATOM 806 N N . ILE A 1 101 ? -11.348 -1.080 19.278 1.00 83.00 101 ILE A N 1
ATOM 807 C CA . ILE A 1 101 ? -12.128 -2.146 19.932 1.00 83.00 101 ILE A CA 1
ATOM 808 C C . ILE A 1 101 ? -11.615 -2.402 21.356 1.00 83.00 101 ILE A C 1
ATOM 810 O O . ILE A 1 101 ? -12.410 -2.521 22.289 1.00 83.00 101 ILE A O 1
ATOM 814 N N . LY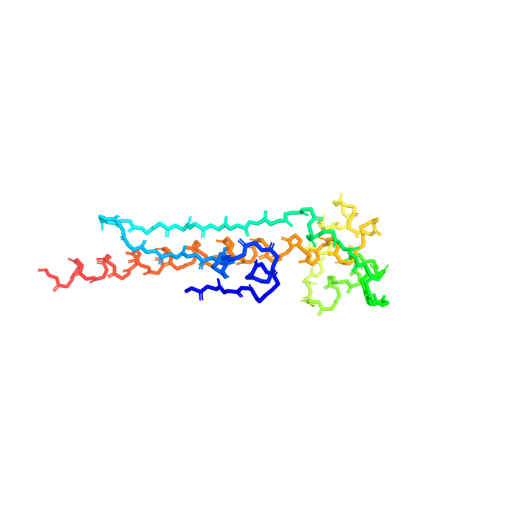S A 1 102 ? -10.290 -2.459 21.544 1.00 81.56 102 LYS A N 1
ATOM 815 C CA . LYS A 1 102 ? -9.676 -2.671 22.864 1.00 81.56 102 LYS A CA 1
ATOM 816 C C . LYS A 1 102 ? -9.988 -1.516 23.825 1.00 81.56 102 LYS A C 1
ATOM 818 O O . LYS A 1 102 ? -10.357 -1.761 24.969 1.00 81.56 102 LYS A O 1
ATOM 823 N N . SER A 1 103 ? -9.910 -0.274 23.348 1.00 77.00 103 SER A N 1
ATOM 824 C CA . SER A 1 103 ? -10.304 0.925 24.102 1.00 77.00 103 SER A CA 1
ATOM 825 C C . SER A 1 103 ? -11.778 0.879 24.531 1.00 77.00 103 SER A C 1
ATOM 827 O O . SER A 1 103 ? -12.064 1.053 25.716 1.00 77.00 103 SER A O 1
ATOM 829 N N . LYS A 1 104 ? -12.703 0.558 23.612 1.00 73.69 104 LYS A N 1
ATOM 830 C CA . LYS A 1 104 ? -14.140 0.431 23.919 1.00 73.69 104 LYS A CA 1
ATOM 831 C C . LYS A 1 104 ? -14.424 -0.684 24.939 1.00 73.69 104 LYS A C 1
ATOM 833 O O . LYS A 1 104 ? -15.242 -0.485 25.835 1.00 73.69 104 LYS A O 1
ATOM 838 N N . LYS A 1 105 ? -13.735 -1.832 24.853 1.00 70.25 105 LYS A N 1
ATOM 839 C CA . LYS A 1 105 ? -13.845 -2.917 25.851 1.00 70.25 105 LYS A CA 1
ATOM 840 C C . LYS A 1 105 ? -13.381 -2.474 27.242 1.00 70.25 105 LYS A C 1
ATOM 842 O O . LYS A 1 105 ? -14.095 -2.697 28.212 1.00 70.25 105 LYS A O 1
ATOM 847 N N . ASN A 1 106 ? -12.236 -1.797 27.328 1.00 70.12 106 ASN A N 1
ATOM 848 C CA . ASN A 1 106 ? -11.695 -1.314 28.601 1.00 70.12 106 ASN A CA 1
ATOM 849 C C . ASN A 1 106 ? -12.583 -0.234 29.245 1.00 70.12 106 ASN A C 1
ATOM 851 O O . ASN A 1 106 ? -12.689 -0.180 30.465 1.00 70.12 106 ASN A O 1
ATOM 855 N N . ALA A 1 107 ? -13.237 0.611 28.441 1.00 65.94 107 ALA A N 1
ATOM 856 C CA . ALA A 1 107 ? -14.188 1.609 28.933 1.00 65.94 107 ALA A CA 1
ATOM 857 C C . ALA A 1 107 ? -15.496 0.982 29.454 1.00 65.94 107 ALA A C 1
ATOM 859 O O . ALA A 1 107 ? -16.065 1.487 30.415 1.00 65.94 107 ALA A O 1
ATOM 860 N N . LYS A 1 108 ? -15.951 -0.133 28.858 1.00 57.78 108 LYS A N 1
ATOM 861 C CA . LYS A 1 108 ? -17.112 -0.906 29.340 1.00 57.78 108 LYS A CA 1
ATOM 862 C C . LYS A 1 108 ? -16.841 -1.695 30.625 1.00 57.78 108 LYS A C 1
ATOM 864 O O . LYS A 1 108 ? -17.785 -1.943 31.348 1.00 57.78 108 LYS A O 1
ATOM 869 N N . GLN A 1 109 ? -15.596 -2.091 30.902 1.00 57.38 109 GLN A N 1
ATOM 870 C CA . GLN A 1 109 ? -15.226 -2.809 32.137 1.00 57.38 109 GLN A CA 1
ATOM 871 C C . GLN A 1 109 ? -15.007 -1.892 33.352 1.00 57.38 109 GLN A C 1
ATOM 873 O O . GLN A 1 109 ? -14.874 -2.385 34.465 1.00 57.38 109 GLN A O 1
ATOM 878 N N . LYS A 1 110 ? -14.914 -0.573 33.140 1.00 53.91 110 LYS A N 1
ATOM 879 C CA . LYS A 1 110 ? -14.757 0.435 34.203 1.00 53.91 110 LYS A CA 1
ATOM 880 C C . LYS A 1 110 ? -16.071 1.131 34.592 1.00 53.91 110 LYS A C 1
ATOM 882 O O . LYS A 1 110 ? -16.038 2.004 35.454 1.00 53.91 110 LYS A O 1
ATOM 887 N N . LYS A 1 111 ? -17.176 0.800 33.923 1.00 47.06 111 LYS A N 1
ATOM 888 C CA . LYS A 1 111 ? -18.540 1.204 34.283 1.00 47.06 111 LYS A CA 1
ATOM 889 C C . LYS A 1 111 ? -19.241 0.018 34.919 1.00 47.06 111 LYS A C 1
ATOM 891 O O . LYS A 1 111 ? -20.076 0.277 35.803 1.00 47.06 111 LYS A O 1
#

Secondary structure (DSSP, 8-state):
-EE-HHHHHHHS--EEEEEEEETTEEEEEE---TTT-S----SGGGGSBHHHHHHHTT--HHHHHHHHHTTTTTSBHHHHHHHHHHHHHHHHHHHHHHHHHHHHHHHHS--

Sequence (111 aa):
LLSSKEIEQKYGEAPVFINFDYGEGKVYHMISHFYLQRSETRTKRQEFSGAEYLDEKAVPLALKSKYAKMGIAEMKLGDVESAFTSSAMMSKIMFDKKKQIKSKKNAKQKK

Organism: NCBI:txid412755

pLDDT: mean 71.04, std 10.35, range [39.28, 83.5]

Foldseek 3Di:
DQFDPVCCVPPVDTDQWDWDDDDPRIDIDGDDPVVVLPPPVVDPQQQAFLLVVCVVVVPDPVVSVVVVVVVSRVDTVSNVVSVVVVVVVVVVVVVVVVVVVVVVVVVVVVD